Protein AF-A0A958GIR0-F1 (afdb_monomer_lite)

Structure (mmCIF, N/CA/C/O backbone):
data_AF-A0A958GIR0-F1
#
_entry.id   AF-A0A958GIR0-F1
#
loop_
_atom_site.group_PDB
_atom_site.id
_atom_site.type_symbol
_atom_site.label_atom_id
_atom_site.label_alt_id
_atom_site.label_comp_id
_atom_site.label_asym_id
_atom_site.label_entity_id
_atom_site.label_seq_id
_atom_site.pdbx_PDB_ins_code
_atom_site.Cartn_x
_atom_site.Cartn_y
_atom_site.Cartn_z
_atom_site.occupancy
_atom_site.B_iso_or_equiv
_atom_site.auth_seq_id
_atom_site.auth_comp_id
_atom_site.auth_asym_id
_atom_site.auth_atom_id
_atom_site.pdbx_PDB_model_num
ATOM 1 N N . MET A 1 1 ? 15.189 36.940 -47.833 1.00 45.59 1 MET A N 1
ATOM 2 C CA . MET A 1 1 ? 15.222 35.493 -47.531 1.00 45.59 1 MET A CA 1
ATOM 3 C C . MET A 1 1 ? 13.817 35.106 -47.089 1.00 45.59 1 MET A C 1
ATOM 5 O O . MET A 1 1 ? 13.433 35.436 -45.974 1.00 45.59 1 MET A O 1
ATOM 9 N N . SER A 1 2 ? 12.991 34.590 -48.003 1.00 50.34 2 SER A N 1
ATOM 10 C CA . SER A 1 2 ? 11.606 34.203 -47.701 1.00 50.34 2 SER A CA 1
ATOM 11 C C . SER A 1 2 ? 11.606 33.020 -46.730 1.00 50.34 2 SER A C 1
ATOM 13 O O . SER A 1 2 ? 12.310 32.039 -46.949 1.00 50.34 2 SER A O 1
ATOM 15 N N . ARG A 1 3 ? 10.848 33.118 -45.634 1.00 59.19 3 ARG A N 1
ATOM 16 C CA . ARG A 1 3 ? 10.556 31.967 -44.770 1.00 59.19 3 ARG A CA 1
ATOM 17 C C . ARG A 1 3 ? 9.346 31.253 -45.358 1.00 59.19 3 ARG A C 1
ATOM 19 O O . ARG A 1 3 ? 8.220 31.685 -45.130 1.00 59.19 3 ARG A O 1
ATOM 26 N N . GLU A 1 4 ? 9.578 30.211 -46.149 1.00 68.00 4 GLU A N 1
ATOM 27 C CA . GLU A 1 4 ? 8.509 29.276 -46.498 1.00 68.00 4 GLU A CA 1
ATOM 28 C C . GLU A 1 4 ? 8.124 28.471 -45.253 1.00 68.00 4 GLU A C 1
ATOM 30 O O . GLU A 1 4 ? 8.972 27.874 -44.590 1.00 68.00 4 GLU A O 1
ATOM 35 N N . PHE A 1 5 ? 6.837 28.483 -44.914 1.00 67.25 5 PHE A N 1
ATOM 36 C CA . PHE A 1 5 ? 6.269 27.601 -43.903 1.00 67.25 5 PHE A CA 1
ATOM 37 C C . PHE A 1 5 ? 5.785 26.329 -44.606 1.00 67.25 5 PHE A C 1
ATOM 39 O O . PHE A 1 5 ? 4.866 26.383 -45.422 1.00 67.25 5 PHE A O 1
ATOM 46 N N . HIS A 1 6 ? 6.406 25.187 -44.310 1.00 68.44 6 HIS A N 1
ATOM 47 C CA . HIS A 1 6 ? 6.014 23.899 -44.885 1.00 68.44 6 HIS A CA 1
ATOM 48 C C . HIS A 1 6 ? 4.864 23.265 -44.082 1.00 68.44 6 HIS A C 1
ATOM 50 O O . HIS A 1 6 ? 4.894 23.230 -42.852 1.00 68.44 6 HIS A O 1
ATOM 56 N N . SER A 1 7 ? 3.840 22.768 -44.782 1.00 77.88 7 SER A N 1
ATOM 57 C CA . SER A 1 7 ? 2.690 22.073 -44.185 1.00 77.88 7 SER A CA 1
ATOM 58 C C . SER A 1 7 ? 3.079 20.677 -43.691 1.00 77.88 7 SER A C 1
ATOM 60 O O . SER A 1 7 ? 3.701 19.922 -44.431 1.00 77.88 7 SER A O 1
ATOM 62 N N . ALA A 1 8 ? 2.641 20.294 -42.487 1.00 76.06 8 ALA A N 1
ATOM 63 C CA . ALA A 1 8 ? 2.872 18.960 -41.915 1.00 76.06 8 ALA A CA 1
ATOM 64 C C . ALA A 1 8 ? 2.133 17.818 -42.650 1.00 76.06 8 ALA A C 1
ATOM 66 O O . ALA A 1 8 ? 2.376 16.649 -42.366 1.00 76.06 8 ALA A O 1
ATOM 67 N N . ILE A 1 9 ? 1.222 18.150 -43.575 1.00 81.44 9 ILE A N 1
ATOM 68 C CA . ILE A 1 9 ? 0.444 17.181 -44.369 1.00 81.44 9 ILE A CA 1
ATOM 69 C C . ILE A 1 9 ? 1.159 16.830 -45.687 1.00 81.44 9 ILE A C 1
ATOM 71 O O . ILE A 1 9 ? 0.871 15.801 -46.293 1.00 81.44 9 ILE A O 1
ATOM 75 N N . VAL A 1 10 ? 2.104 17.659 -46.144 1.00 80.88 10 VAL A N 1
ATOM 76 C CA . VAL A 1 10 ? 2.819 17.438 -47.409 1.00 80.88 10 VAL A CA 1
ATOM 77 C C . VAL A 1 10 ? 4.155 16.760 -47.124 1.00 80.88 10 VAL A C 1
ATOM 79 O O . VAL A 1 10 ? 4.921 17.216 -46.277 1.00 80.88 10 VAL A O 1
ATOM 82 N N . SER A 1 11 ? 4.450 15.670 -47.836 1.00 79.88 11 SER A N 1
ATOM 83 C CA . SER A 1 11 ? 5.713 14.949 -47.669 1.00 79.88 11 SER A CA 1
ATOM 84 C C . SER A 1 11 ? 6.906 15.832 -48.062 1.00 79.88 11 SER A C 1
ATOM 86 O O . SER A 1 11 ? 6.872 16.429 -49.143 1.00 79.88 11 SER A O 1
ATOM 88 N N . PRO A 1 12 ? 7.974 15.891 -47.247 1.00 80.00 12 PRO A N 1
ATOM 89 C CA . PRO A 1 12 ? 9.173 16.653 -47.579 1.00 80.00 12 PRO A CA 1
ATOM 90 C C . PRO A 1 12 ? 9.815 16.141 -48.874 1.00 80.00 12 PRO A C 1
ATOM 92 O O . PRO A 1 12 ? 9.921 14.936 -49.108 1.00 80.00 12 PRO A O 1
ATOM 95 N N . THR A 1 13 ? 10.242 17.069 -49.728 1.00 80.88 13 THR A N 1
ATOM 96 C CA . THR A 1 13 ? 10.898 16.759 -51.001 1.00 80.88 13 THR A CA 1
ATOM 97 C C . THR A 1 13 ? 12.372 16.418 -50.785 1.00 80.88 13 THR A C 1
ATOM 99 O O . THR A 1 13 ? 13.084 17.160 -50.111 1.00 80.88 13 THR A O 1
ATOM 102 N N . GLY A 1 14 ? 12.854 15.340 -51.409 1.00 82.62 14 GLY A N 1
ATOM 103 C CA . GLY A 1 14 ? 14.252 14.902 -51.329 1.00 82.62 14 GLY A CA 1
ATOM 104 C C . GLY A 1 14 ? 14.529 13.884 -50.217 1.00 82.62 14 GLY A C 1
ATOM 105 O O . GLY A 1 14 ? 13.617 13.340 -49.596 1.00 82.62 14 GLY A O 1
ATOM 106 N N . VAL A 1 15 ? 15.812 13.591 -49.987 1.00 81.94 15 VAL A N 1
ATOM 107 C CA . VAL A 1 15 ? 16.257 12.672 -48.927 1.00 81.94 15 VAL A CA 1
ATOM 108 C C . VAL A 1 15 ? 16.276 13.432 -47.603 1.00 81.94 15 VAL A C 1
ATOM 110 O O . VAL A 1 15 ? 17.216 14.169 -47.318 1.00 81.94 15 VAL A O 1
ATOM 113 N N . TRP A 1 16 ? 15.224 13.278 -46.801 1.00 80.38 16 TRP A N 1
ATOM 114 C CA . TRP A 1 16 ? 15.069 13.993 -45.527 1.00 80.38 16 TRP A CA 1
ATOM 115 C C . TRP A 1 16 ? 15.606 13.227 -44.309 1.00 80.38 16 TRP A C 1
ATOM 117 O O . TRP A 1 16 ? 15.576 13.748 -43.197 1.00 80.38 16 TRP A O 1
ATOM 127 N N . TRP A 1 17 ? 16.133 12.013 -44.499 1.00 80.88 17 TRP A N 1
ATOM 128 C CA . TRP A 1 17 ? 16.790 11.236 -43.449 1.00 80.88 17 TRP A CA 1
ATOM 129 C C . TRP A 1 17 ? 18.152 10.727 -43.919 1.00 80.88 17 TRP A C 1
ATOM 131 O O . TRP A 1 17 ? 18.304 10.202 -45.020 1.00 80.88 17 TRP A O 1
ATOM 141 N N . LEU A 1 18 ? 19.150 10.860 -43.051 1.00 85.19 18 LEU A N 1
ATOM 142 C CA . LEU A 1 18 ? 20.474 10.277 -43.236 1.00 85.19 18 LEU A CA 1
ATOM 143 C C . LEU A 1 18 ? 20.681 9.177 -42.190 1.00 85.19 18 LEU A C 1
ATOM 145 O O . LEU A 1 18 ? 20.074 9.235 -41.118 1.00 85.19 18 LEU A O 1
ATOM 149 N N . PRO A 1 19 ? 21.528 8.168 -42.459 1.00 88.94 19 PRO A N 1
ATOM 150 C CA . PRO A 1 19 ? 21.859 7.167 -41.457 1.00 88.94 19 PRO A CA 1
ATOM 151 C C . PRO A 1 19 ? 22.393 7.818 -40.178 1.00 88.94 19 PRO A C 1
ATOM 153 O O . PRO A 1 19 ? 23.259 8.692 -40.241 1.00 88.94 19 PRO A O 1
ATOM 156 N N . ALA A 1 20 ? 21.921 7.335 -39.025 1.00 89.88 20 ALA A N 1
ATOM 157 C CA . ALA A 1 20 ? 22.362 7.818 -37.721 1.00 89.88 20 ALA A CA 1
ATOM 158 C C . ALA A 1 20 ? 23.894 7.830 -37.624 1.00 89.88 20 ALA A C 1
ATOM 160 O O . ALA A 1 20 ? 24.582 6.847 -37.958 1.00 89.88 20 ALA A O 1
ATOM 161 N N . ASN A 1 21 ? 24.428 8.955 -37.156 1.00 93.25 21 ASN A N 1
ATOM 162 C CA . ASN A 1 21 ? 25.868 9.145 -37.056 1.00 93.25 21 ASN A CA 1
ATOM 163 C C . ASN A 1 21 ? 26.462 8.289 -35.912 1.00 93.25 21 ASN A C 1
ATOM 165 O O . ASN A 1 21 ? 25.756 7.703 -35.087 1.00 93.25 21 ASN A O 1
ATOM 169 N N . LYS A 1 22 ? 27.797 8.189 -35.846 1.00 94.44 22 LYS A N 1
ATOM 170 C CA . LYS A 1 22 ? 28.480 7.360 -34.830 1.00 94.44 22 LYS A CA 1
ATOM 171 C C . LYS A 1 22 ? 28.226 7.833 -33.390 1.00 94.44 22 LYS A C 1
ATOM 173 O O . LYS A 1 22 ? 28.335 7.036 -32.462 1.00 94.44 22 LYS A O 1
ATOM 178 N N . GLN A 1 23 ? 27.948 9.116 -33.173 1.00 95.81 23 GLN A N 1
ATOM 179 C CA . GLN A 1 23 ? 27.695 9.659 -31.838 1.00 95.81 23 GLN A CA 1
ATOM 180 C C . GLN A 1 23 ? 26.283 9.320 -31.357 1.00 95.81 23 GLN A C 1
ATOM 182 O O . GLN A 1 23 ? 26.134 8.833 -30.241 1.00 95.81 23 GLN A O 1
ATOM 187 N N . GLU A 1 24 ? 25.283 9.495 -32.215 1.00 94.38 24 GLU A N 1
ATOM 188 C CA . GLU A 1 24 ? 23.886 9.147 -31.955 1.00 94.38 24 GLU A CA 1
ATOM 189 C C . GLU A 1 24 ? 23.737 7.658 -31.627 1.00 94.38 24 GLU A C 1
ATOM 191 O O . GLU A 1 24 ? 23.183 7.301 -30.589 1.00 94.38 24 GLU A O 1
ATOM 196 N N . LYS A 1 25 ? 24.354 6.783 -32.434 1.00 95.69 25 LYS A N 1
ATOM 197 C CA . LYS A 1 25 ? 24.375 5.336 -32.167 1.00 95.69 25 LYS A CA 1
ATOM 198 C C . LYS A 1 25 ? 24.975 5.003 -30.798 1.00 95.69 25 LYS A C 1
ATOM 200 O O . LYS A 1 25 ? 24.422 4.176 -30.082 1.00 95.69 25 LYS A O 1
ATOM 205 N N . ARG A 1 26 ? 26.081 5.655 -30.408 1.00 97.44 26 ARG A N 1
ATOM 206 C CA . ARG A 1 26 ? 26.694 5.457 -29.080 1.00 97.44 26 ARG A CA 1
ATOM 207 C C . ARG A 1 26 ? 25.760 5.886 -27.955 1.00 97.44 26 ARG A C 1
ATOM 209 O O . ARG A 1 26 ? 25.637 5.155 -26.980 1.00 97.44 26 ARG A O 1
ATOM 216 N N . TRP A 1 27 ? 25.091 7.029 -28.095 1.00 97.50 27 TRP A N 1
ATOM 217 C CA . TRP A 1 27 ? 24.145 7.503 -27.086 1.00 97.50 27 TRP A CA 1
ATOM 218 C C . TRP A 1 27 ? 22.962 6.553 -26.920 1.00 97.50 27 TRP A C 1
ATOM 220 O O . TRP A 1 27 ? 22.626 6.197 -25.794 1.00 97.50 27 TRP A O 1
ATOM 230 N N . ILE A 1 28 ? 22.386 6.074 -28.024 1.00 97.06 28 ILE A N 1
ATOM 231 C CA . ILE A 1 28 ? 21.294 5.094 -27.981 1.00 97.06 28 ILE A CA 1
ATOM 232 C C . ILE A 1 28 ? 21.746 3.812 -27.275 1.00 97.06 28 ILE A C 1
ATOM 234 O O . ILE A 1 28 ? 21.023 3.304 -26.42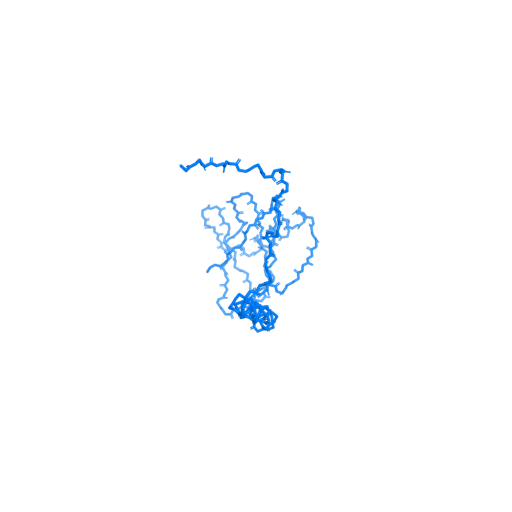5 1.00 97.06 28 ILE A O 1
ATOM 238 N N . ILE A 1 29 ? 22.953 3.318 -27.567 1.00 97.75 29 ILE A N 1
ATOM 239 C CA . ILE A 1 29 ? 23.503 2.130 -26.899 1.00 97.75 29 ILE A CA 1
ATOM 240 C C . ILE A 1 29 ? 23.662 2.370 -25.391 1.00 97.75 29 ILE A C 1
ATOM 242 O O . ILE A 1 29 ? 23.249 1.526 -24.602 1.00 97.75 29 ILE A O 1
ATOM 246 N N . ILE A 1 30 ? 24.212 3.517 -24.977 1.00 98.12 30 ILE A N 1
ATOM 247 C CA . ILE A 1 30 ? 24.375 3.862 -23.553 1.00 98.12 30 ILE A CA 1
ATOM 248 C C . ILE A 1 30 ? 23.013 3.951 -22.857 1.00 98.12 30 ILE A C 1
ATOM 250 O O . ILE A 1 30 ? 22.829 3.352 -21.798 1.00 98.12 30 ILE A O 1
ATOM 254 N N . ALA A 1 31 ? 22.051 4.658 -23.455 1.00 98.19 31 ALA A N 1
ATOM 255 C CA . ALA A 1 31 ? 20.702 4.793 -22.915 1.00 98.19 31 ALA A CA 1
ATOM 256 C C . ALA A 1 31 ? 20.008 3.430 -22.800 1.00 98.19 31 ALA A C 1
ATOM 258 O O . ALA A 1 31 ? 19.427 3.125 -21.764 1.00 98.19 31 ALA A O 1
ATOM 259 N N . PHE A 1 32 ? 20.135 2.581 -23.821 1.00 98.06 32 PHE A N 1
ATOM 260 C CA . PHE A 1 32 ? 19.579 1.233 -23.811 1.00 98.06 32 PHE A CA 1
ATOM 261 C C . PHE A 1 32 ? 20.196 0.368 -22.708 1.00 98.06 32 PHE A C 1
ATOM 263 O O . PHE A 1 32 ? 19.465 -0.260 -21.946 1.00 98.06 32 PHE A O 1
ATOM 270 N N . ILE A 1 33 ? 21.526 0.378 -22.564 1.00 98.44 33 ILE A N 1
ATOM 271 C CA . ILE A 1 33 ? 22.210 -0.333 -21.474 1.00 98.44 33 ILE A CA 1
ATOM 272 C C . ILE A 1 33 ? 21.706 0.170 -20.117 1.00 98.44 33 ILE A C 1
ATOM 274 O O . ILE A 1 33 ? 21.406 -0.637 -19.240 1.00 98.44 33 ILE A O 1
ATOM 278 N N . TRP A 1 34 ? 21.553 1.483 -19.948 1.00 98.12 34 TRP A N 1
ATOM 279 C CA . TRP A 1 34 ? 21.030 2.054 -18.709 1.00 98.12 34 TRP A CA 1
ATOM 280 C C . TRP A 1 34 ? 19.584 1.622 -18.425 1.00 98.12 34 TRP A C 1
ATOM 282 O O . TRP A 1 34 ? 19.268 1.224 -17.304 1.00 98.12 34 TRP A O 1
ATOM 292 N N . CYS A 1 35 ? 18.719 1.606 -19.444 1.00 98.00 35 CYS A N 1
ATOM 293 C CA . CYS A 1 35 ? 17.364 1.066 -19.334 1.00 98.00 35 CYS A CA 1
ATOM 294 C C . CYS A 1 35 ? 17.373 -0.406 -18.905 1.00 98.00 35 CYS A C 1
ATOM 296 O O . CYS A 1 35 ? 16.593 -0.782 -18.035 1.00 98.00 35 CYS A O 1
ATOM 298 N N . MET A 1 36 ? 18.277 -1.224 -19.453 1.00 98.25 36 MET A N 1
ATOM 299 C CA . MET A 1 36 ? 18.421 -2.630 -19.062 1.00 98.25 36 MET A CA 1
ATOM 300 C C . MET A 1 36 ? 18.885 -2.785 -17.608 1.00 98.25 36 MET A C 1
ATOM 302 O O . MET A 1 36 ? 18.384 -3.663 -16.906 1.00 98.25 36 MET A O 1
ATOM 306 N N . VAL A 1 37 ? 19.791 -1.923 -17.131 1.00 97.12 37 VAL A N 1
ATOM 307 C CA . VAL A 1 37 ? 20.223 -1.904 -15.722 1.00 97.12 37 VAL A CA 1
ATOM 308 C C . VAL A 1 37 ? 19.041 -1.587 -14.804 1.00 97.12 37 VAL A C 1
ATOM 310 O O . VAL A 1 37 ? 18.767 -2.352 -13.880 1.00 97.12 37 VAL A O 1
ATOM 313 N N . LEU A 1 38 ? 18.299 -0.509 -15.078 1.00 95.81 38 LEU A N 1
ATOM 314 C CA . LEU A 1 38 ? 17.126 -0.136 -14.279 1.00 95.81 38 LEU A CA 1
ATOM 315 C C . LEU A 1 38 ? 16.025 -1.204 -14.336 1.00 95.81 38 LEU A C 1
ATOM 317 O O . LEU A 1 38 ? 15.406 -1.507 -13.316 1.00 95.81 38 LEU A O 1
ATOM 321 N N . PHE A 1 39 ? 15.810 -1.812 -15.503 1.00 95.50 39 PHE A N 1
ATOM 322 C CA . PHE A 1 39 ? 14.873 -2.919 -15.659 1.00 95.50 39 PHE A CA 1
ATOM 323 C C . PHE A 1 39 ? 15.278 -4.115 -14.794 1.00 95.50 39 PHE A C 1
ATOM 325 O O . PHE A 1 39 ? 14.432 -4.652 -14.090 1.00 95.50 39 PHE A O 1
ATOM 332 N N . ALA A 1 40 ? 16.560 -4.494 -14.778 1.00 95.44 40 ALA A N 1
ATOM 333 C CA . ALA A 1 40 ? 17.070 -5.583 -13.943 1.00 95.44 40 ALA A CA 1
ATOM 334 C C . ALA A 1 40 ? 17.017 -5.265 -12.436 1.00 95.44 40 ALA A C 1
ATOM 336 O O . ALA A 1 40 ? 16.862 -6.176 -11.617 1.00 95.44 40 ALA A O 1
ATOM 337 N N . MET A 1 41 ? 17.080 -3.986 -12.053 1.00 93.50 41 MET A N 1
ATOM 338 C CA . MET A 1 41 ? 16.878 -3.574 -10.662 1.00 93.50 41 MET A CA 1
ATOM 339 C C . MET A 1 41 ? 15.448 -3.842 -10.169 1.00 93.50 41 MET A C 1
ATOM 341 O O . MET A 1 41 ? 15.285 -4.138 -8.987 1.00 93.50 41 MET A O 1
ATOM 345 N N . MET A 1 42 ? 14.423 -3.807 -11.032 1.00 89.44 42 MET A N 1
ATOM 346 C CA . MET A 1 42 ? 13.033 -4.076 -10.627 1.00 89.44 42 MET A CA 1
ATOM 347 C C . MET A 1 42 ? 12.817 -5.493 -10.049 1.00 89.44 42 MET A C 1
ATOM 349 O O . MET A 1 42 ? 12.360 -5.585 -8.908 1.00 89.44 42 MET A O 1
ATOM 353 N N . PRO A 1 43 ? 13.145 -6.608 -10.743 1.00 89.12 43 PRO A N 1
ATOM 354 C CA . PRO A 1 43 ? 13.001 -7.951 -10.183 1.00 89.12 43 PRO A CA 1
ATOM 355 C C . PRO A 1 43 ? 13.971 -8.194 -9.022 1.0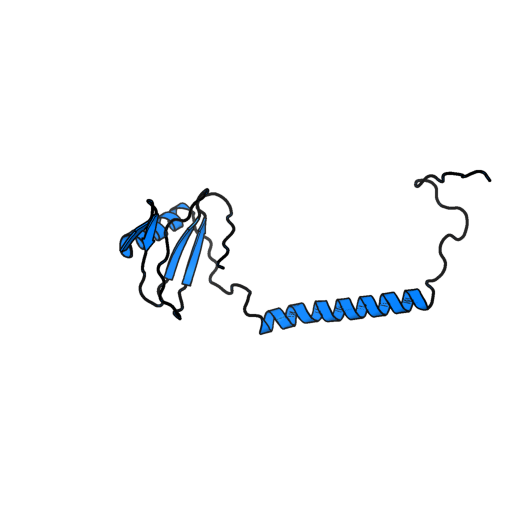0 89.12 43 PRO A C 1
ATOM 357 O O . PRO A 1 43 ? 13.610 -8.870 -8.059 1.00 89.12 43 PRO A O 1
ATOM 360 N N . PHE A 1 44 ? 15.172 -7.603 -9.057 1.00 89.75 44 PHE A N 1
ATOM 361 C CA . PHE A 1 44 ? 16.099 -7.668 -7.927 1.00 89.75 44 PHE A CA 1
ATOM 362 C C . PHE A 1 44 ? 15.479 -7.066 -6.657 1.00 89.75 44 PHE A C 1
ATOM 364 O O . PHE A 1 44 ? 15.507 -7.689 -5.592 1.00 89.75 44 PHE A O 1
ATOM 371 N N . TRP A 1 45 ? 14.862 -5.887 -6.772 1.00 86.44 45 TRP A N 1
ATOM 372 C CA . TRP A 1 45 ? 14.159 -5.249 -5.663 1.00 86.44 45 TRP A CA 1
ATOM 373 C C . TRP A 1 45 ? 12.861 -5.973 -5.302 1.00 86.44 45 TRP A C 1
ATOM 375 O O . TRP A 1 45 ? 12.485 -5.986 -4.138 1.00 86.44 45 TRP A O 1
ATOM 385 N N . HIS A 1 46 ? 12.194 -6.644 -6.243 1.00 80.00 46 HIS A N 1
ATOM 386 C CA . HIS A 1 46 ? 11.049 -7.501 -5.924 1.00 80.00 46 HIS A CA 1
ATOM 387 C C . HIS A 1 46 ? 11.445 -8.653 -4.984 1.00 80.00 46 HIS A C 1
ATOM 389 O O . HIS A 1 46 ? 10.711 -8.956 -4.048 1.00 80.00 46 HIS A O 1
ATOM 395 N N . TYR A 1 47 ? 12.625 -9.251 -5.191 1.00 82.12 47 TYR A N 1
ATOM 396 C CA . TYR A 1 47 ? 13.148 -10.326 -4.341 1.00 82.12 47 TYR A CA 1
ATOM 397 C C . TYR A 1 47 ? 13.700 -9.824 -2.994 1.00 82.12 47 TYR A C 1
ATOM 399 O O . TYR A 1 47 ? 13.496 -10.462 -1.966 1.00 82.12 47 TYR A O 1
ATOM 407 N N . ARG A 1 48 ? 14.409 -8.686 -2.980 1.00 83.50 48 ARG A N 1
ATOM 408 C CA . ARG A 1 48 ? 15.088 -8.155 -1.775 1.00 83.50 48 ARG A CA 1
ATOM 409 C C . ARG A 1 48 ? 14.273 -7.138 -0.972 1.00 83.50 48 ARG A C 1
ATOM 411 O O . ARG A 1 48 ? 14.562 -6.932 0.200 1.00 83.50 48 ARG A O 1
ATOM 418 N N . GLY A 1 49 ? 13.338 -6.440 -1.606 1.00 74.88 49 GLY A N 1
ATOM 419 C CA . GLY A 1 49 ? 12.817 -5.158 -1.131 1.00 74.88 49 GLY A CA 1
ATOM 420 C C . GLY A 1 49 ? 11.744 -5.251 -0.055 1.00 74.88 49 GLY A C 1
ATOM 421 O O . GLY A 1 49 ? 11.529 -4.266 0.636 1.00 74.88 49 GLY A O 1
ATOM 422 N N . GLY A 1 50 ? 11.055 -6.388 0.101 1.00 71.19 50 GLY A N 1
ATOM 423 C CA . GLY A 1 50 ? 10.072 -6.607 1.178 1.00 71.19 50 GLY A CA 1
ATOM 424 C C . GLY A 1 50 ? 8.892 -5.618 1.240 1.00 71.19 50 GLY A C 1
ATOM 425 O O . GLY A 1 50 ? 8.087 -5.703 2.157 1.00 71.19 50 GLY A O 1
ATOM 426 N N . GLN A 1 51 ? 8.773 -4.681 0.289 1.00 66.50 51 GLN A N 1
ATOM 427 C CA . GLN A 1 51 ? 7.803 -3.575 0.329 1.00 66.50 51 GLN A CA 1
ATOM 428 C C . GLN A 1 51 ? 6.452 -3.903 -0.313 1.00 66.50 51 GLN A C 1
ATOM 430 O O . GLN A 1 51 ? 5.512 -3.122 -0.198 1.00 66.50 51 GLN A O 1
ATOM 435 N N . ASN A 1 52 ? 6.329 -5.045 -0.992 1.00 67.75 52 ASN A N 1
ATOM 436 C CA . ASN A 1 52 ? 5.050 -5.457 -1.553 1.00 67.75 52 ASN A CA 1
ATOM 437 C C . ASN A 1 52 ? 4.220 -6.148 -0.466 1.00 67.75 52 ASN A C 1
ATOM 439 O O . ASN A 1 52 ? 4.684 -7.161 0.063 1.00 67.75 52 ASN A O 1
ATOM 443 N N . PRO A 1 53 ? 2.997 -5.674 -0.160 1.00 65.38 53 PRO A N 1
ATOM 444 C CA . PRO A 1 53 ? 2.112 -6.368 0.764 1.00 65.38 53 PRO A CA 1
ATOM 445 C C . PRO A 1 53 ? 1.780 -7.749 0.190 1.00 65.38 53 PRO A C 1
ATOM 447 O O . PRO A 1 53 ? 0.978 -7.900 -0.739 1.00 65.38 53 PRO A O 1
ATOM 450 N N . THR A 1 54 ? 2.450 -8.764 0.724 1.00 64.56 54 THR A N 1
ATOM 451 C CA . THR A 1 54 ? 2.154 -10.174 0.501 1.00 64.56 54 THR A CA 1
ATOM 452 C C . THR A 1 54 ? 1.204 -10.578 1.620 1.00 64.56 54 THR A C 1
ATOM 454 O O . THR A 1 54 ? 1.584 -10.685 2.777 1.00 64.56 54 THR A O 1
ATOM 457 N N . GLY A 1 55 ? -0.083 -10.674 1.300 1.00 74.44 55 GLY A N 1
ATOM 458 C CA . GLY A 1 55 ? -1.126 -10.892 2.295 1.00 74.44 55 GLY A CA 1
ATOM 459 C C . GLY A 1 55 ? -2.310 -11.639 1.710 1.00 74.44 55 GLY A C 1
ATOM 460 O O . GLY A 1 55 ? -2.430 -11.794 0.489 1.00 74.44 55 GLY A O 1
ATOM 461 N N . VAL A 1 56 ? -3.184 -12.107 2.595 1.00 82.44 56 VAL A N 1
ATOM 462 C CA . VAL A 1 56 ? -4.421 -12.796 2.226 1.00 82.44 56 VAL A CA 1
ATOM 463 C C . VAL A 1 56 ? -5.345 -11.803 1.522 1.00 82.44 56 VAL A C 1
ATOM 465 O O . VAL A 1 56 ? -5.678 -10.755 2.067 1.00 82.44 56 VAL A O 1
ATOM 468 N N . ARG A 1 57 ? -5.762 -12.128 0.295 1.00 87.12 57 ARG A N 1
ATOM 469 C CA . ARG A 1 57 ? -6.749 -11.346 -0.461 1.00 87.12 57 ARG A CA 1
ATOM 470 C C . ARG A 1 57 ? -7.976 -12.210 -0.685 1.00 87.12 57 ARG A C 1
ATOM 472 O O . ARG A 1 57 ? -7.894 -13.238 -1.351 1.00 87.12 57 ARG A O 1
ATOM 479 N N . ALA A 1 58 ? -9.105 -11.781 -0.140 1.00 89.75 58 ALA A N 1
ATOM 480 C CA . ALA A 1 58 ? -10.381 -12.461 -0.289 1.00 89.75 58 ALA A CA 1
ATOM 481 C C . ALA A 1 58 ? -11.452 -11.469 -0.742 1.00 89.75 58 ALA A C 1
ATOM 483 O O . ALA A 1 58 ? -11.396 -10.281 -0.426 1.00 89.75 58 ALA A O 1
ATOM 484 N N . LYS A 1 59 ? -12.439 -11.968 -1.488 1.00 93.62 59 LYS A N 1
ATOM 485 C CA . LYS A 1 59 ? -13.655 -11.208 -1.780 1.00 93.62 59 LYS A CA 1
ATOM 486 C C . LYS A 1 59 ? -14.609 -11.337 -0.595 1.00 93.62 59 LYS A C 1
ATOM 488 O O . LYS A 1 59 ? -14.750 -12.422 -0.034 1.00 93.62 59 LYS A O 1
ATOM 493 N N . VAL A 1 60 ? -15.273 -10.246 -0.238 1.00 95.00 60 VAL A N 1
ATOM 494 C CA . VAL A 1 60 ? -16.258 -10.192 0.846 1.00 95.00 60 VAL A CA 1
ATOM 495 C C . VAL A 1 60 ? -17.354 -9.199 0.467 1.00 95.00 60 VAL A C 1
ATOM 497 O O . VAL A 1 60 ? -17.077 -8.221 -0.225 1.00 95.00 60 VAL A O 1
ATOM 500 N N . ALA A 1 61 ? -18.594 -9.468 0.876 1.00 96.56 61 ALA A N 1
ATOM 501 C CA . ALA A 1 61 ? -19.672 -8.490 0.758 1.00 96.56 61 ALA A CA 1
ATOM 502 C C . ALA A 1 61 ? -19.425 -7.328 1.745 1.00 96.56 61 ALA A C 1
ATOM 504 O O . ALA A 1 61 ? -19.031 -7.608 2.885 1.00 96.56 61 ALA A O 1
ATOM 505 N N . PRO A 1 62 ? -19.644 -6.057 1.357 1.00 95.75 62 PRO A N 1
ATOM 506 C CA . PRO A 1 62 ? -19.400 -4.903 2.226 1.00 95.75 62 PRO A CA 1
ATOM 507 C C . PRO A 1 62 ? -20.098 -4.999 3.588 1.00 95.75 62 PRO A C 1
ATOM 509 O O . PRO A 1 62 ? -19.485 -4.731 4.621 1.00 95.75 62 PRO A O 1
ATOM 512 N N . GLU A 1 63 ? -21.346 -5.465 3.609 1.00 96.81 63 GLU A N 1
ATOM 513 C CA . GLU A 1 63 ? -22.166 -5.616 4.815 1.00 96.81 63 GLU A CA 1
ATOM 514 C C . GLU A 1 63 ? -21.566 -6.648 5.775 1.00 96.81 63 GLU A C 1
ATOM 516 O O . GLU A 1 63 ? -21.462 -6.409 6.977 1.00 96.81 63 GLU A O 1
ATOM 521 N N . ALA A 1 64 ? -21.076 -7.767 5.238 1.00 97.31 64 ALA A N 1
ATOM 522 C CA . ALA A 1 64 ? -20.438 -8.807 6.037 1.00 97.31 64 ALA A CA 1
ATOM 523 C C . ALA A 1 64 ? -19.096 -8.342 6.624 1.00 97.31 64 ALA A C 1
ATOM 525 O O . ALA A 1 64 ? -18.712 -8.768 7.715 1.00 97.31 64 ALA A O 1
ATOM 526 N N . PHE A 1 65 ? -18.351 -7.488 5.914 1.00 97.19 65 PHE A N 1
ATOM 527 C CA . PHE A 1 65 ? -17.110 -6.924 6.445 1.00 97.1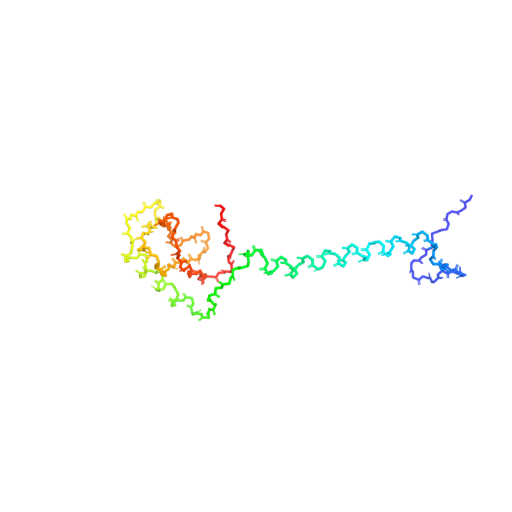9 65 PHE A CA 1
ATOM 528 C C . PHE A 1 65 ? -17.379 -5.850 7.509 1.00 97.19 65 PHE A C 1
ATOM 530 O O . PHE A 1 65 ? -16.669 -5.795 8.518 1.00 97.19 65 PHE A O 1
ATOM 537 N N . LEU A 1 66 ? -18.429 -5.045 7.321 1.00 97.44 66 LEU A N 1
ATOM 538 C CA . LEU A 1 66 ? -18.912 -4.090 8.317 1.00 97.44 66 LEU A CA 1
ATOM 539 C C . LEU A 1 66 ? -19.274 -4.798 9.627 1.00 97.44 66 LEU A C 1
ATOM 541 O O . LEU A 1 66 ? -18.757 -4.410 10.671 1.00 97.44 66 LEU A O 1
ATOM 545 N N . GLU A 1 67 ? -20.078 -5.860 9.568 1.00 97.81 67 GLU A N 1
ATOM 546 C CA . GLU A 1 67 ? -20.492 -6.631 10.748 1.00 97.81 67 GLU A CA 1
ATOM 547 C C . GLU A 1 67 ? -19.284 -7.213 11.503 1.00 97.81 67 GLU A C 1
ATOM 549 O O . GLU A 1 67 ? -19.164 -7.062 12.720 1.00 97.81 67 GLU A O 1
ATOM 554 N N . ARG A 1 68 ? -18.323 -7.815 10.783 1.00 96.81 68 ARG A N 1
ATOM 555 C CA . ARG A 1 68 ? -17.078 -8.329 11.390 1.00 96.81 68 ARG A CA 1
ATOM 556 C C . ARG A 1 68 ? -16.282 -7.228 12.083 1.00 96.81 68 ARG A C 1
ATOM 558 O O . ARG A 1 68 ? -15.780 -7.447 13.183 1.00 96.81 68 ARG A O 1
ATOM 565 N N . THR A 1 69 ? -16.175 -6.064 11.444 1.00 97.44 69 THR A N 1
ATOM 566 C CA . THR A 1 69 ? -15.441 -4.917 11.992 1.00 97.44 69 THR A CA 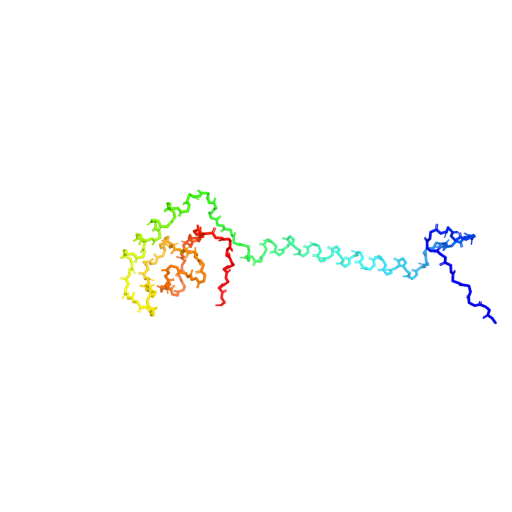1
ATOM 567 C C . THR A 1 69 ? -16.149 -4.335 13.214 1.00 97.44 69 THR A C 1
ATOM 569 O O . THR A 1 69 ? -15.488 -3.982 14.185 1.00 97.44 69 THR A O 1
ATOM 572 N N . GLN A 1 70 ? -17.483 -4.258 13.202 1.00 96.94 70 GLN A N 1
ATOM 573 C CA . GLN A 1 70 ? -18.271 -3.810 14.354 1.00 96.94 70 GLN A CA 1
ATOM 574 C C . GLN A 1 70 ? -18.077 -4.744 15.545 1.00 96.94 70 GLN A C 1
ATOM 576 O O . GLN A 1 70 ? -17.695 -4.272 16.612 1.00 96.94 70 GLN A O 1
ATOM 581 N N . ARG A 1 71 ? -18.206 -6.060 15.336 1.00 97.75 71 ARG A N 1
ATOM 582 C CA . ARG A 1 71 ? -17.948 -7.063 16.376 1.00 97.75 71 ARG A CA 1
ATOM 583 C C . ARG A 1 71 ? -16.538 -6.939 16.955 1.00 97.75 71 ARG A C 1
ATOM 585 O O . ARG A 1 71 ? -16.375 -6.917 18.167 1.00 97.75 71 ARG A O 1
ATOM 592 N N . PHE A 1 72 ? -15.529 -6.811 16.092 1.00 97.69 72 PHE A N 1
ATOM 593 C CA . PHE A 1 72 ? -14.140 -6.597 16.508 1.00 97.69 72 PHE A CA 1
ATOM 594 C C . PHE A 1 72 ? -13.976 -5.320 17.348 1.00 97.69 72 PHE A C 1
ATOM 596 O O . PHE A 1 72 ? -13.329 -5.336 18.395 1.00 97.69 72 PHE A O 1
ATOM 603 N N . ASN A 1 73 ? -14.575 -4.213 16.903 1.00 96.88 73 ASN A N 1
ATOM 604 C CA . ASN A 1 73 ? -14.502 -2.947 17.619 1.00 96.88 73 ASN A CA 1
ATOM 605 C C . ASN A 1 73 ? -15.192 -3.032 18.980 1.00 96.88 73 ASN A C 1
ATOM 607 O O . ASN A 1 73 ? -14.658 -2.484 19.932 1.00 96.88 73 ASN A O 1
ATOM 611 N N . GLU A 1 74 ? -16.348 -3.689 19.078 1.00 96.69 74 GLU A N 1
ATOM 612 C CA . GLU A 1 74 ? -17.093 -3.873 20.328 1.00 96.69 74 GLU A CA 1
ATOM 613 C C . GLU A 1 74 ? -16.335 -4.752 21.326 1.00 96.69 74 GLU A C 1
ATOM 615 O O . GLU A 1 74 ? -16.236 -4.395 22.499 1.00 96.69 74 GLU A O 1
ATOM 620 N N . GLU A 1 75 ? -15.756 -5.857 20.856 1.00 97.00 75 GLU A N 1
ATOM 621 C CA . GLU A 1 75 ? -15.025 -6.820 21.684 1.00 97.00 75 GLU A CA 1
ATOM 622 C C . GLU A 1 75 ? -13.758 -6.217 22.309 1.00 97.00 75 GLU A C 1
ATOM 624 O O . GLU A 1 75 ? -13.474 -6.440 23.486 1.00 97.00 75 GLU A O 1
ATOM 629 N N . PHE A 1 76 ? -13.007 -5.424 21.539 1.00 97.12 76 PHE A N 1
ATOM 630 C CA . PHE A 1 76 ? -11.700 -4.903 21.956 1.00 97.12 76 PHE A CA 1
ATOM 631 C C . PHE A 1 76 ? -11.696 -3.394 22.245 1.00 97.12 76 PHE A C 1
ATOM 633 O O . PHE A 1 76 ? -10.620 -2.785 22.336 1.00 97.12 76 PHE A O 1
ATOM 640 N N . LYS A 1 77 ? -12.871 -2.764 22.391 1.00 97.44 77 LYS A N 1
ATOM 641 C CA . LYS A 1 77 ? -12.977 -1.340 22.742 1.00 97.44 77 LYS A CA 1
ATOM 642 C C . LYS A 1 77 ? -12.407 -1.092 24.134 1.00 97.44 77 LYS A C 1
ATOM 644 O O . LYS A 1 77 ? -12.871 -1.657 25.118 1.00 97.44 77 LYS A O 1
ATOM 649 N N . ILE A 1 78 ? -11.464 -0.162 24.230 1.00 97.38 78 ILE A N 1
ATOM 650 C CA . ILE A 1 78 ? -10.909 0.300 25.514 1.00 97.38 78 ILE A CA 1
ATOM 651 C C . ILE A 1 78 ? -11.231 1.764 25.814 1.00 97.38 78 ILE A C 1
ATOM 653 O O . ILE A 1 78 ? -10.947 2.253 26.905 1.00 97.38 78 ILE A O 1
ATOM 657 N N . GLY A 1 79 ? -11.790 2.483 24.845 1.00 95.50 79 GLY A N 1
ATOM 658 C CA . GLY A 1 79 ? -12.094 3.895 24.988 1.00 95.50 79 GLY A CA 1
ATOM 659 C C . GLY A 1 79 ? -12.622 4.505 23.703 1.00 95.50 79 GLY A C 1
ATOM 660 O O . GLY A 1 79 ? -13.022 3.805 22.769 1.00 95.50 79 GLY A O 1
ATOM 661 N N . ASP A 1 80 ? -12.626 5.827 23.677 1.00 95.81 80 ASP A N 1
ATOM 662 C CA . ASP A 1 80 ? -13.098 6.629 22.563 1.00 95.81 80 ASP A CA 1
ATOM 663 C C . ASP A 1 80 ? -12.232 7.885 22.436 1.00 95.81 80 ASP A C 1
ATOM 665 O O . ASP A 1 80 ? -11.836 8.482 23.440 1.00 95.81 80 ASP A O 1
ATOM 669 N N . GLU A 1 81 ? -11.922 8.264 21.202 1.00 93.12 81 GLU A N 1
ATOM 670 C CA . GLU A 1 81 ? -11.217 9.487 20.860 1.00 93.12 81 GLU A CA 1
ATOM 671 C C . GLU A 1 81 ? -12.050 10.267 19.837 1.00 93.12 81 GLU A C 1
ATOM 673 O O . GLU A 1 81 ? -12.147 9.892 18.671 1.00 93.12 81 GLU A O 1
ATOM 678 N N . LYS A 1 82 ? -12.665 11.375 20.273 1.00 90.88 82 LYS A N 1
ATOM 679 C CA . LYS A 1 82 ? -13.485 12.266 19.423 1.00 90.88 82 LYS A CA 1
ATOM 680 C C . LYS A 1 82 ? -14.637 11.550 18.691 1.00 90.88 82 LYS A C 1
ATOM 682 O O . LYS A 1 82 ? -14.952 11.891 17.552 1.00 90.88 82 LYS A O 1
ATOM 687 N N . GLY A 1 83 ? -15.274 10.578 19.336 1.00 89.00 83 GLY A N 1
ATOM 688 C CA . GLY A 1 83 ? -16.349 9.763 18.764 1.00 89.00 83 GLY A CA 1
ATOM 689 C C . GLY A 1 83 ? -15.856 8.582 17.924 1.00 89.00 83 GLY A C 1
ATOM 690 O O . GLY A 1 83 ? -16.668 7.923 17.271 1.00 89.00 83 GLY A O 1
ATOM 691 N N . ILE A 1 84 ? -14.543 8.330 17.897 1.00 93.38 84 ILE A N 1
ATOM 692 C CA . ILE A 1 84 ? -13.933 7.191 17.211 1.00 93.38 84 ILE A CA 1
ATOM 693 C C . ILE A 1 84 ? -13.489 6.176 18.272 1.00 93.38 84 ILE A C 1
ATOM 695 O O . ILE A 1 84 ? -12.692 6.517 19.148 1.00 93.38 84 ILE A O 1
ATOM 699 N N . PRO A 1 85 ? -13.947 4.914 18.213 1.00 96.44 85 PRO A N 1
ATOM 700 C CA . PRO A 1 85 ? -13.574 3.916 19.205 1.00 96.44 85 PRO A CA 1
ATOM 701 C C . PRO A 1 85 ? -12.071 3.622 19.145 1.00 96.44 85 PRO A C 1
ATOM 703 O O . PRO A 1 85 ? -11.511 3.402 18.069 1.00 96.44 85 PRO A O 1
ATOM 706 N N . VAL A 1 86 ? -11.433 3.570 20.314 1.00 97.62 86 VAL A N 1
ATOM 707 C CA . VAL A 1 86 ? -10.045 3.119 20.464 1.00 97.62 86 VAL A CA 1
ATOM 708 C C . VAL A 1 86 ? -10.061 1.639 20.820 1.00 97.62 86 VAL A C 1
ATOM 710 O O . VAL A 1 86 ? -10.673 1.240 21.814 1.00 97.62 86 VAL A O 1
ATOM 713 N N . VAL A 1 87 ? -9.385 0.831 20.009 1.00 97.62 87 VAL A N 1
ATOM 714 C CA . VAL A 1 87 ? -9.465 -0.632 20.040 1.00 97.62 87 VAL A CA 1
ATOM 715 C C . VAL A 1 87 ? -8.078 -1.217 20.288 1.00 97.62 87 VAL A C 1
ATOM 717 O O . VAL A 1 87 ? -7.122 -0.861 19.597 1.00 97.62 87 VAL A O 1
ATOM 720 N N . ALA A 1 88 ? -7.955 -2.095 21.285 1.00 97.25 88 ALA A N 1
ATOM 721 C CA . ALA A 1 88 ? -6.684 -2.687 21.708 1.00 97.25 88 ALA A CA 1
ATOM 722 C C . ALA A 1 88 ? -6.757 -4.227 21.719 1.00 97.25 88 ALA A C 1
ATOM 724 O O . ALA A 1 88 ? -7.018 -4.826 22.764 1.00 97.25 88 ALA A O 1
ATOM 725 N N . PRO A 1 89 ? -6.536 -4.879 20.565 1.00 96.31 89 PRO A N 1
ATOM 726 C CA . PRO A 1 89 ? -6.582 -6.332 20.451 1.00 96.31 89 PRO A CA 1
ATOM 727 C C . PRO A 1 89 ? -5.325 -7.008 21.036 1.00 96.31 89 PRO A C 1
ATOM 729 O O . PRO A 1 89 ? -4.256 -6.384 21.121 1.00 96.31 89 PRO A O 1
ATOM 732 N N . PRO A 1 90 ? -5.411 -8.298 21.417 1.00 95.38 90 PRO A N 1
ATOM 733 C CA . PRO A 1 90 ? -4.271 -9.043 21.935 1.00 95.38 90 PRO A CA 1
ATOM 734 C C . PRO A 1 90 ? -3.167 -9.225 20.872 1.00 95.38 90 PRO A C 1
ATOM 736 O O . PRO A 1 90 ? -3.454 -9.233 19.675 1.00 95.38 90 PRO A O 1
ATOM 739 N N . PRO A 1 91 ? -1.892 -9.374 21.282 1.00 94.81 91 PRO A N 1
ATOM 740 C CA . PRO A 1 91 ? -0.771 -9.618 20.369 1.00 94.81 91 PRO A CA 1
ATOM 741 C C . PRO A 1 91 ? -1.006 -10.804 19.424 1.00 94.81 91 PRO A C 1
ATOM 743 O O . PRO A 1 91 ? -1.423 -11.864 19.883 1.00 94.81 91 PRO A O 1
ATOM 746 N N . GLY A 1 92 ? -0.698 -10.650 18.131 1.00 90.62 92 GLY A N 1
ATOM 747 C CA . GLY A 1 92 ? -0.844 -11.725 17.140 1.00 90.62 92 GLY A CA 1
ATOM 748 C C . GLY A 1 92 ? -2.258 -11.915 16.584 1.00 90.62 92 GLY A C 1
ATOM 749 O O . GLY A 1 92 ? -2.455 -12.801 15.759 1.00 90.62 92 GLY A O 1
ATOM 750 N N . ALA A 1 93 ? -3.239 -11.118 17.018 1.00 93.31 93 ALA A N 1
ATOM 751 C CA . ALA A 1 93 ? -4.613 -11.230 16.539 1.00 93.31 93 ALA A CA 1
ATOM 752 C C . ALA A 1 93 ? -4.800 -10.722 15.098 1.00 93.31 93 ALA A C 1
ATOM 754 O O . ALA A 1 93 ? -4.098 -9.819 14.629 1.00 93.31 93 ALA A O 1
ATOM 755 N N . ASP A 1 94 ? -5.824 -11.255 14.433 1.00 95.00 94 ASP A N 1
ATOM 756 C CA . ASP A 1 94 ? -6.423 -10.656 13.246 1.00 95.00 94 ASP A CA 1
ATOM 757 C C . ASP A 1 94 ? -7.181 -9.382 13.636 1.00 95.00 94 ASP A C 1
ATOM 759 O O . ASP A 1 94 ? -8.060 -9.397 14.502 1.00 95.00 94 ASP A O 1
ATOM 763 N N . ILE A 1 95 ? -6.841 -8.270 12.990 1.00 96.19 95 ILE A N 1
ATOM 764 C CA . ILE A 1 95 ? -7.419 -6.955 13.269 1.00 96.19 95 ILE A CA 1
ATOM 765 C C . ILE A 1 95 ? -8.200 -6.462 12.060 1.00 96.19 95 ILE A C 1
ATOM 767 O O . ILE A 1 95 ? -7.821 -6.725 10.920 1.00 96.19 95 ILE A O 1
ATOM 771 N N . TYR A 1 96 ? -9.285 -5.735 12.309 1.00 96.69 96 TYR A N 1
ATOM 772 C CA . TYR A 1 96 ? -10.179 -5.250 11.263 1.00 96.69 96 TYR A CA 1
ATOM 773 C C . TYR A 1 96 ? -10.191 -3.729 11.241 1.00 96.69 96 TYR A C 1
ATOM 775 O O . TYR A 1 96 ? -10.343 -3.080 12.277 1.00 96.69 96 TYR A O 1
ATOM 783 N N . LEU A 1 97 ? -10.059 -3.167 10.045 1.00 97.00 97 LEU A N 1
ATOM 784 C CA . LEU A 1 97 ? -10.215 -1.741 9.809 1.00 97.00 97 LEU A CA 1
ATOM 785 C C . LEU A 1 97 ? -11.104 -1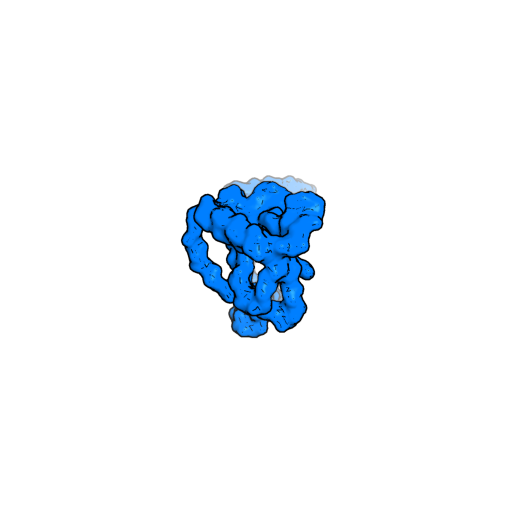.540 8.586 1.00 97.00 97 LEU A C 1
ATOM 787 O O . LEU A 1 97 ? -10.804 -2.021 7.491 1.00 97.00 97 LEU A O 1
ATOM 791 N N . LEU A 1 98 ? -12.206 -0.823 8.780 1.00 97.56 98 LEU A N 1
ATOM 792 C CA . LEU A 1 98 ? -13.136 -0.481 7.715 1.00 97.56 98 LEU A CA 1
ATOM 793 C C . LEU A 1 98 ? -12.957 0.986 7.321 1.00 97.56 98 LEU A C 1
ATOM 795 O O . LEU A 1 98 ? -12.986 1.879 8.174 1.00 97.56 98 LEU A O 1
ATOM 799 N N . ALA A 1 99 ? -12.827 1.217 6.018 1.00 97.44 99 ALA A N 1
ATOM 800 C CA . ALA A 1 99 ? -12.920 2.532 5.406 1.00 97.44 99 ALA A CA 1
ATOM 801 C C . ALA A 1 99 ? -14.376 2.879 5.074 1.00 97.44 99 ALA A C 1
ATOM 803 O O . ALA A 1 99 ? -15.125 2.056 4.535 1.00 97.44 99 ALA A O 1
ATOM 804 N N . ARG A 1 100 ? -14.747 4.127 5.344 1.00 95.19 100 ARG A N 1
ATOM 805 C CA . ARG A 1 100 ? -15.964 4.776 4.845 1.00 95.19 100 ARG A CA 1
ATOM 806 C C . ARG A 1 100 ? -15.623 6.206 4.438 1.00 95.19 100 ARG A C 1
ATOM 808 O O . ARG A 1 100 ? -14.540 6.699 4.765 1.00 95.19 100 ARG A O 1
ATOM 815 N N . MET A 1 101 ? -16.535 6.897 3.764 1.00 95.88 101 MET A N 1
ATOM 816 C CA . MET A 1 101 ? -16.352 8.295 3.376 1.00 95.88 101 MET A CA 1
ATOM 817 C C . MET A 1 101 ? -15.813 9.125 4.553 1.00 95.88 101 MET A C 1
ATOM 819 O O . MET A 1 101 ? -16.432 9.236 5.614 1.00 95.88 101 MET A O 1
ATOM 823 N N . TRP A 1 102 ? -14.615 9.674 4.340 1.00 93.50 102 TRP A N 1
ATOM 824 C CA . TRP A 1 102 ? -13.906 10.602 5.227 1.00 93.50 102 TRP A CA 1
ATOM 825 C C . TRP A 1 102 ? -13.531 10.077 6.621 1.00 93.50 102 TRP A C 1
ATOM 827 O O . TRP A 1 102 ? -13.132 10.875 7.469 1.00 93.50 102 TRP A O 1
ATOM 837 N N . SER A 1 103 ? -13.639 8.772 6.898 1.00 93.50 103 SER A N 1
ATOM 838 C CA . SER A 1 103 ? -13.264 8.239 8.214 1.00 93.50 103 SER A CA 1
ATOM 839 C C . SER A 1 103 ? -12.921 6.750 8.220 1.00 93.50 103 SER A C 1
ATOM 841 O O . SER A 1 103 ? -13.332 5.975 7.358 1.00 93.50 103 SER A O 1
ATOM 843 N N . TRP A 1 104 ? -12.197 6.357 9.264 1.00 95.62 104 TRP A N 1
ATOM 844 C CA . TRP A 1 104 ? -11.923 4.968 9.613 1.00 95.62 104 TRP A CA 1
ATOM 845 C C . TRP A 1 104 ? -12.845 4.510 10.746 1.00 95.62 104 TRP A C 1
ATOM 847 O O . TRP A 1 104 ? -13.348 5.329 11.520 1.00 95.62 104 TRP A O 1
ATOM 857 N N . SER A 1 105 ? -13.074 3.202 10.850 1.00 96.19 105 SER A N 1
ATOM 858 C CA . SER A 1 105 ? -13.964 2.632 11.867 1.00 96.19 105 SER A CA 1
ATOM 859 C C . SER A 1 105 ? -13.459 2.761 13.303 1.00 96.19 105 SER A C 1
ATOM 861 O O . SER A 1 105 ? -14.279 2.787 14.217 1.00 96.19 105 SER A O 1
ATOM 863 N N . SER A 1 106 ? -12.141 2.787 13.510 1.00 96.62 106 SER A N 1
ATOM 864 C CA . SER A 1 106 ? -11.520 2.737 14.837 1.00 96.62 106 SER A CA 1
ATOM 865 C C . SER A 1 106 ? -10.068 3.226 14.821 1.00 96.62 106 SER A C 1
ATOM 867 O O . SER A 1 106 ? -9.400 3.213 13.786 1.00 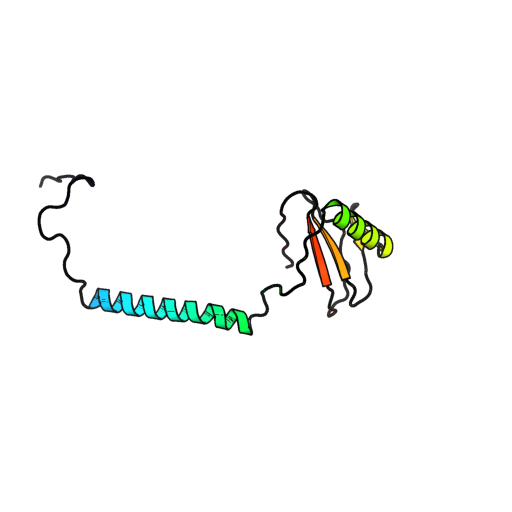96.62 106 SER A O 1
ATOM 869 N N . VAL A 1 107 ? -9.574 3.640 15.991 1.00 96.31 107 VAL A N 1
ATOM 870 C CA . VAL A 1 107 ? -8.149 3.871 16.261 1.00 96.31 107 VAL A CA 1
ATOM 871 C C . VAL A 1 107 ? -7.548 2.583 16.825 1.00 96.31 107 VAL A C 1
ATOM 873 O O . VAL A 1 107 ? -7.953 2.116 17.889 1.00 96.31 107 VAL A O 1
ATOM 876 N N . LEU A 1 108 ? -6.572 2.006 16.125 1.00 96.19 108 LEU A N 1
ATOM 877 C CA . LEU A 1 108 ? -5.920 0.757 16.523 1.00 96.19 108 LEU A CA 1
ATOM 878 C C . LEU A 1 108 ? -4.747 1.030 17.477 1.00 96.19 108 LEU A C 1
ATOM 880 O O . LEU A 1 108 ? -3.715 1.569 17.074 1.00 96.19 108 LEU A O 1
ATOM 884 N N . LYS A 1 109 ? -4.874 0.619 18.742 1.00 95.94 109 LYS A N 1
ATOM 885 C CA . LYS A 1 109 ? -3.797 0.671 19.741 1.00 95.94 109 LYS A CA 1
ATOM 886 C C . LYS A 1 109 ? -3.052 -0.665 19.772 1.00 95.94 109 LYS A C 1
ATOM 888 O O . LYS A 1 109 ? -3.411 -1.575 20.516 1.00 95.94 109 LYS A O 1
ATOM 893 N N . LEU A 1 110 ? -2.005 -0.769 18.959 1.00 95.81 110 LEU A N 1
ATOM 894 C CA . LEU A 1 110 ? -1.223 -1.997 18.780 1.00 95.81 110 LEU A CA 1
ATOM 895 C C . LEU A 1 110 ? 0.036 -2.023 19.659 1.00 95.81 110 LEU A C 1
ATOM 897 O O . LEU A 1 110 ? 0.609 -0.984 19.998 1.00 95.81 110 LEU A O 1
ATOM 901 N N . LYS A 1 111 ? 0.498 -3.226 20.020 1.00 95.69 111 LYS A N 1
ATOM 902 C CA . LYS A 1 111 ? 1.751 -3.407 20.764 1.00 95.69 111 LYS A CA 1
ATOM 903 C C . LYS A 1 111 ? 2.949 -3.278 19.818 1.00 95.69 111 LYS A C 1
ATOM 905 O O . LYS A 1 111 ? 2.991 -3.898 18.760 1.00 95.69 111 LYS A O 1
ATOM 910 N N . LYS A 1 112 ? 3.957 -2.496 20.217 1.00 94.38 112 LYS A N 1
ATOM 911 C CA . LYS A 1 112 ? 5.212 -2.350 19.460 1.00 94.38 112 LYS A CA 1
ATOM 912 C C . LYS A 1 112 ? 5.919 -3.706 19.301 1.00 94.38 112 LYS A C 1
ATOM 914 O O . LYS A 1 112 ? 5.903 -4.517 20.227 1.00 94.38 112 LYS A O 1
ATOM 919 N N . ASN A 1 113 ? 6.588 -3.910 18.161 1.00 93.19 113 ASN A N 1
ATOM 920 C CA . ASN A 1 113 ? 7.334 -5.134 17.824 1.00 93.19 113 ASN A CA 1
ATOM 921 C C . ASN A 1 113 ? 6.467 -6.403 17.885 1.00 93.19 113 ASN A C 1
ATOM 923 O O . ASN A 1 113 ? 6.907 -7.441 18.369 1.00 93.19 113 ASN A O 1
ATOM 927 N N . THR A 1 114 ? 5.207 -6.297 17.469 1.00 93.94 114 THR A N 1
ATOM 928 C CA . THR A 1 114 ? 4.262 -7.414 17.414 1.00 93.94 114 THR A CA 1
ATOM 929 C C . THR A 1 114 ? 3.653 -7.459 16.023 1.00 93.94 114 THR A C 1
ATOM 931 O O . THR A 1 114 ? 3.300 -6.417 15.471 1.00 93.94 114 THR A O 1
ATOM 934 N N . GLU A 1 115 ? 3.541 -8.660 15.466 1.00 92.31 115 GLU A N 1
ATOM 935 C CA . GLU A 1 115 ? 2.875 -8.878 14.187 1.00 92.31 115 GLU A CA 1
ATOM 936 C C . GLU A 1 115 ? 1.365 -9.006 14.389 1.00 92.31 115 GLU A C 1
ATOM 938 O O . GLU A 1 115 ? 0.897 -9.625 15.344 1.00 92.31 115 GLU A O 1
ATOM 943 N N . TYR A 1 116 ? 0.611 -8.397 13.481 1.00 92.94 116 TYR A N 1
ATOM 944 C CA . TYR A 1 116 ? -0.842 -8.470 13.410 1.00 92.94 116 TYR A CA 1
ATOM 945 C C . TYR A 1 116 ? -1.231 -8.665 11.952 1.00 92.94 116 TYR A C 1
ATOM 947 O O . TYR A 1 116 ? -0.571 -8.114 11.064 1.00 92.94 116 TYR A O 1
ATOM 955 N N . MET A 1 117 ? -2.322 -9.388 11.701 1.00 92.44 117 MET A N 1
ATOM 956 C CA . MET A 1 117 ? -2.878 -9.466 10.356 1.00 92.44 117 MET A CA 1
ATOM 957 C C . MET A 1 117 ? -4.007 -8.457 10.189 1.00 92.44 117 MET A C 1
ATOM 959 O O . MET A 1 117 ? -5.089 -8.615 10.749 1.00 92.44 117 MET A O 1
ATOM 963 N N . LEU A 1 118 ? -3.724 -7.388 9.441 1.00 93.31 118 LEU A N 1
ATOM 964 C CA . LEU A 1 118 ? -4.675 -6.318 9.166 1.00 93.31 118 LEU A CA 1
ATOM 965 C C . LEU A 1 118 ? -5.583 -6.690 7.994 1.00 93.31 118 LEU A C 1
ATOM 967 O O . LEU A 1 118 ? -5.184 -6.629 6.830 1.00 93.31 118 LEU A O 1
ATOM 971 N N . HIS A 1 119 ? -6.836 -6.993 8.313 1.00 95.06 119 HIS A N 1
ATOM 972 C CA . HIS A 1 119 ? -7.926 -7.061 7.352 1.00 95.06 119 HIS A CA 1
ATOM 973 C C . HIS A 1 119 ? -8.442 -5.650 7.103 1.00 95.06 119 HIS A C 1
ATOM 975 O O . HIS A 1 119 ? -9.009 -5.008 7.988 1.00 95.06 119 HIS A O 1
ATOM 981 N N . LEU A 1 120 ? -8.235 -5.170 5.882 1.00 94.88 120 LEU A N 1
ATOM 982 C CA . LEU A 1 120 ? -8.591 -3.824 5.457 1.00 94.88 120 LEU A CA 1
ATOM 983 C C . LEU A 1 120 ? -9.571 -3.902 4.290 1.00 94.88 120 LEU A C 1
ATOM 985 O O . LEU A 1 120 ? -9.295 -4.552 3.280 1.00 94.88 120 LEU A O 1
ATOM 989 N N . SER A 1 121 ? -10.710 -3.229 4.415 1.00 96.00 121 SER A N 1
ATOM 990 C CA . SER A 1 121 ? -11.670 -3.104 3.319 1.00 96.00 121 SER A CA 1
ATOM 991 C C . SER A 1 121 ? -12.459 -1.804 3.416 1.00 96.00 121 SER A C 1
ATOM 993 O O . SER A 1 121 ? -12.325 -1.051 4.381 1.00 96.00 121 SER A O 1
ATOM 995 N N . ALA A 1 122 ? -13.277 -1.540 2.404 1.00 96.50 122 ALA A N 1
ATOM 996 C CA . ALA A 1 122 ? -14.112 -0.355 2.304 1.00 96.50 122 ALA A CA 1
ATOM 997 C C . ALA A 1 122 ? -15.586 -0.739 2.199 1.00 96.50 122 ALA A C 1
ATOM 999 O O . ALA A 1 122 ? -15.922 -1.751 1.585 1.00 96.50 122 ALA A O 1
ATOM 1000 N N . TYR A 1 123 ? -16.454 0.083 2.786 1.00 96.94 123 TYR A N 1
ATOM 1001 C CA . TYR A 1 123 ? -17.900 -0.123 2.705 1.00 96.94 123 TYR A CA 1
ATOM 1002 C C . TYR A 1 123 ? -18.511 0.513 1.451 1.00 96.94 123 TYR A C 1
ATOM 1004 O O . TYR A 1 123 ? -19.482 -0.002 0.910 1.00 96.94 123 TYR A O 1
ATOM 1012 N N . ASP A 1 124 ? -17.947 1.636 1.002 1.00 95.38 124 ASP A N 1
ATOM 1013 C CA . ASP A 1 124 ? -18.519 2.487 -0.041 1.00 95.38 124 ASP A CA 1
ATOM 1014 C C . ASP A 1 124 ? -17.654 2.543 -1.312 1.00 95.38 124 ASP A C 1
ATOM 1016 O O . ASP A 1 124 ? -17.892 1.804 -2.266 1.00 95.38 124 ASP A O 1
ATOM 1020 N N . VAL A 1 125 ? -16.658 3.423 -1.353 1.00 95.25 125 VAL A N 1
ATOM 1021 C CA . VAL A 1 125 ? -15.780 3.660 -2.505 1.00 95.25 125 VAL A CA 1
ATOM 1022 C C . VAL A 1 125 ? -14.369 3.155 -2.222 1.00 95.25 125 VAL A C 1
ATOM 1024 O O . VAL A 1 125 ? -14.048 2.745 -1.113 1.00 95.25 125 VAL A O 1
ATOM 1027 N N . ASN A 1 126 ? -13.498 3.156 -3.231 1.00 95.44 126 ASN A N 1
ATOM 1028 C CA . ASN A 1 126 ? -12.104 2.776 -3.025 1.00 95.44 126 ASN A CA 1
ATOM 1029 C C . ASN A 1 126 ? -11.349 3.860 -2.236 1.00 95.44 126 ASN A C 1
ATOM 1031 O O . ASN A 1 126 ? -11.441 5.041 -2.575 1.00 95.44 126 ASN A O 1
ATOM 1035 N N . HIS A 1 127 ? -10.556 3.453 -1.243 1.00 96.00 127 HIS A N 1
ATOM 1036 C CA . HIS A 1 127 ? -9.790 4.358 -0.378 1.00 96.00 127 HIS A CA 1
ATOM 1037 C C . HIS A 1 127 ? -8.296 4.050 -0.433 1.00 96.00 127 HIS A C 1
ATOM 1039 O O . HIS A 1 127 ? -7.883 2.898 -0.554 1.00 96.00 127 HIS A O 1
ATOM 1045 N N . GLY A 1 128 ? -7.476 5.094 -0.308 1.00 93.94 128 GLY A N 1
ATOM 1046 C CA . GLY A 1 128 ? -6.041 4.948 -0.082 1.00 93.94 128 GLY A CA 1
ATOM 1047 C C . GLY A 1 128 ? -5.744 4.723 1.399 1.00 93.94 128 GLY A C 1
ATOM 1048 O O . GLY A 1 128 ? -6.315 5.396 2.255 1.00 93.94 128 GLY A O 1
ATOM 1049 N N . PHE A 1 129 ? -4.823 3.811 1.702 1.00 92.62 129 PHE A N 1
ATOM 1050 C CA . PHE A 1 129 ? -4.303 3.604 3.052 1.00 92.62 129 PHE A CA 1
ATOM 1051 C C . PHE A 1 129 ? -2.788 3.784 3.046 1.00 92.62 129 PHE A C 1
ATOM 1053 O O . PHE A 1 129 ? -2.083 3.102 2.303 1.00 92.62 129 PHE A O 1
ATOM 1060 N N . SER A 1 130 ? -2.302 4.713 3.866 1.00 89.12 130 SER A N 1
ATOM 1061 C CA . SER A 1 130 ? -0.879 4.995 4.030 1.00 89.12 130 SER A CA 1
ATOM 1062 C C . SER A 1 130 ? -0.558 5.047 5.514 1.00 89.12 130 SER A C 1
ATOM 1064 O O . SER A 1 130 ? -1.127 5.860 6.242 1.00 89.12 130 SER A O 1
ATOM 1066 N N . LEU A 1 131 ? 0.345 4.171 5.946 1.00 84.31 131 LEU A N 1
ATOM 1067 C CA . LEU A 1 131 ? 0.899 4.152 7.293 1.00 84.31 131 LEU A CA 1
ATOM 1068 C C . LEU A 1 131 ? 2.297 4.779 7.220 1.00 84.31 131 LEU A C 1
ATOM 1070 O O . LEU A 1 131 ? 3.145 4.264 6.492 1.00 84.31 131 LEU A O 1
ATOM 1074 N N . PHE A 1 132 ? 2.491 5.904 7.910 1.00 67.44 132 PHE A N 1
ATOM 1075 C CA . PHE A 1 132 ? 3.748 6.659 7.950 1.00 67.44 132 PHE A CA 1
ATOM 1076 C C . PHE A 1 132 ? 4.514 6.403 9.247 1.00 67.44 132 PHE A C 1
ATOM 1078 O O . PHE A 1 132 ? 3.844 6.205 10.288 1.00 67.44 132 PHE A O 1
#

Foldseek 3Di:
DDDDDDDPVDDDPDDPDDPDDPVRVVVVVVVVVVVVVVVVVVVVCVVVVPPDPPADDDDDQLVVLVVVQVVQLVVQFPQDDPNATAGEDDFAEAHEWEDDPPDIRHHYDYDPPGDYHYDYDYNDDDDDDDDD

Radius of gyration: 28.55 Å; chains: 1; bounding box: 51×48×77 Å

Sequence (132 aa):
MSREFHSAIVSPTGVWWLPANKQEKRWIIIAFIWCMVLFAMMPFWHYRGGQNPTGVRAKVAPEAFLERTQRFNEEFKIGDEKGIPVVAPPPGADIYLLARMWSWSSVLKLKKNTEYMLHLSAYDVNHGFSLF

Secondary structure (DSSP, 8-state):
-------TTSPPSS----PPPHHHHHHHHHHHHHHHHHHHHHHHHHHH---S---------HHHHHHHHHHHHHHTEEEEETTEEEE-PPTT-EEEEEEETTEES-EE-PPTT---EEEEEESSS-------

pLDDT: mean 90.15, std 10.43, range [45.59, 98.44]